Protein AF-A0A0Q4HJ92-F1 (afdb_monomer)

Mean predicted aligned error: 6.45 Å

Sequence (73 aa):
MKGANQAQYLAYNLFQDGAGTQRFGNSVTAQRLIGQTGLGATANSIPVYGSIVAGQSAPADVYSDTVPITVYY

pLDDT: mean 84.16, std 13.34, range [54.34, 97.12]

Solvent-accessible surface area (backbone atoms only — not comparable to full-atom values): 5138 Å² total; per-residue (Å²): 60,39,23,76,82,80,64,46,69,49,68,64,48,50,11,62,39,94,83,65,78,43,62,50,84,76,44,94,76,74,78,66,87,85,70,72,83,58,96,87,47,71,86,82,80,83,70,74,34,78,45,70,62,80,92,69,88,69,78,96,63,61,66,48,78,87,81,91,83,85,86,86,134

Foldseek 3Di:
DAFPPPRDDFDKFKAQDPVRPHGDPPDPPPDDQDADDDDPGDDGDRDIDMDTDPPDDDDDGDDDDDDDDDDDD

Structure (mmCIF, N/CA/C/O backbone):
data_AF-A0A0Q4HJ92-F1
#
_entry.id   AF-A0A0Q4HJ92-F1
#
loop_
_atom_site.group_PDB
_atom_site.id
_atom_site.type_symbol
_atom_site.label_atom_id
_atom_site.label_alt_id
_atom_site.label_comp_id
_atom_site.label_asym_id
_atom_site.label_entity_id
_atom_site.label_seq_id
_atom_site.pdbx_PDB_ins_code
_atom_site.Cartn_x
_atom_site.Cartn_y
_atom_site.Cartn_z
_atom_site.occupancy
_atom_site.B_iso_or_equiv
_atom_site.auth_seq_id
_atom_site.auth_comp_id
_atom_site.auth_asym_id
_atom_site.auth_atom_id
_atom_site.pdbx_PDB_model_num
ATOM 1 N N . MET A 1 1 ? -9.345 -1.026 4.052 1.00 95.75 1 MET A N 1
ATOM 2 C CA . MET A 1 1 ? -8.745 -1.839 5.130 1.00 95.75 1 MET A CA 1
ATOM 3 C C . MET A 1 1 ? -9.776 -2.085 6.215 1.00 95.75 1 MET A C 1
ATOM 5 O O . MET A 1 1 ? -10.619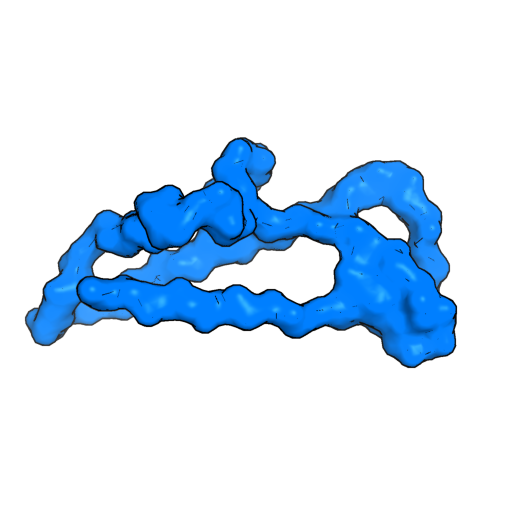 -1.219 6.432 1.00 95.75 1 MET A O 1
ATOM 9 N N . LYS A 1 2 ? -9.725 -3.241 6.876 1.00 96.44 2 LYS A N 1
ATOM 10 C CA . LYS A 1 2 ? -10.634 -3.631 7.961 1.00 96.44 2 LYS A CA 1
ATOM 11 C C . LYS A 1 2 ? -9.865 -3.713 9.284 1.00 96.44 2 LYS A C 1
ATOM 13 O O . LYS A 1 2 ? -8.757 -4.240 9.300 1.00 96.44 2 LYS A O 1
ATOM 18 N N . GLY A 1 3 ? -10.447 -3.184 10.358 1.00 96.75 3 GLY A N 1
ATOM 19 C CA . GLY A 1 3 ? -9.914 -3.266 11.719 1.00 96.75 3 GLY A CA 1
ATOM 20 C C . GLY A 1 3 ? -10.013 -4.686 12.280 1.00 96.75 3 GLY A C 1
ATOM 21 O O . GLY A 1 3 ? -11.028 -5.361 12.082 1.00 96.75 3 GLY A O 1
ATOM 22 N N . ALA A 1 4 ? -8.961 -5.145 12.956 1.00 96.62 4 ALA A N 1
ATOM 23 C CA . ALA A 1 4 ? -8.852 -6.508 13.469 1.00 96.62 4 ALA A CA 1
ATOM 24 C C . ALA A 1 4 ? -9.877 -6.835 14.567 1.00 96.62 4 ALA A C 1
ATOM 26 O O . ALA A 1 4 ? -10.401 -7.947 14.595 1.00 96.62 4 ALA A O 1
ATOM 27 N N . ASN A 1 5 ? -10.178 -5.878 15.448 1.00 95.19 5 ASN A N 1
ATOM 28 C CA . ASN A 1 5 ? -10.990 -6.112 16.643 1.00 95.19 5 ASN A CA 1
ATOM 29 C C . ASN A 1 5 ? -12.409 -5.569 16.493 1.00 95.19 5 ASN A C 1
ATOM 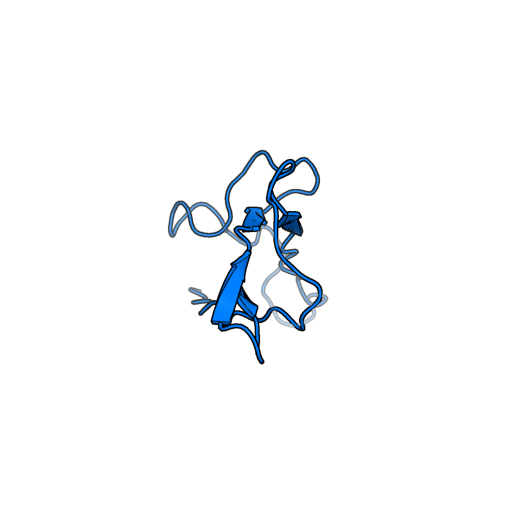31 O O . ASN A 1 5 ? -13.378 -6.240 16.837 1.00 95.19 5 ASN A O 1
ATOM 35 N N . GLN A 1 6 ? -12.541 -4.351 15.966 1.00 93.88 6 GLN A N 1
ATOM 36 C CA . GLN A 1 6 ? -13.831 -3.659 15.878 1.00 93.88 6 GLN A CA 1
ATOM 37 C C . GLN A 1 6 ? -14.510 -3.837 14.519 1.00 93.88 6 GLN A C 1
ATOM 39 O O . GLN A 1 6 ? -15.630 -3.373 14.323 1.00 93.88 6 GLN A O 1
ATOM 44 N N . ALA A 1 7 ? -13.835 -4.496 13.569 1.00 91.25 7 ALA A N 1
ATOM 45 C CA . ALA A 1 7 ? -14.329 -4.765 12.221 1.00 91.25 7 ALA A CA 1
ATOM 46 C C . ALA A 1 7 ? -14.789 -3.517 11.435 1.00 91.25 7 ALA A C 1
ATOM 48 O O . ALA A 1 7 ? -15.467 -3.659 10.415 1.00 91.25 7 ALA A O 1
ATOM 49 N N . GLN A 1 8 ? -14.400 -2.309 11.864 1.00 95.69 8 GLN A N 1
ATOM 50 C CA . GLN A 1 8 ? -14.641 -1.079 11.114 1.00 95.69 8 GLN A CA 1
ATOM 51 C C . GLN A 1 8 ? -13.745 -0.985 9.882 1.00 95.69 8 GLN A C 1
ATOM 53 O O . GLN A 1 8 ? -12.670 -1.581 9.818 1.00 95.69 8 GLN A O 1
ATOM 58 N N . TYR A 1 9 ? -14.193 -0.204 8.903 1.00 95.25 9 TYR A N 1
ATOM 59 C CA . TYR A 1 9 ? -13.463 0.021 7.666 1.00 95.25 9 TYR A CA 1
ATOM 60 C C . TYR A 1 9 ? -12.800 1.392 7.661 1.00 95.25 9 TYR A C 1
ATOM 62 O O . TYR A 1 9 ? -13.420 2.394 8.008 1.00 95.25 9 TYR A O 1
ATOM 70 N N . LEU A 1 10 ? -11.553 1.414 7.200 1.00 96.38 10 LEU A N 1
ATOM 71 C CA . LEU A 1 10 ? -10.816 2.620 6.859 1.00 96.38 10 LEU A CA 1
ATOM 72 C C . LEU A 1 10 ? -10.557 2.610 5.350 1.00 96.38 10 LEU A C 1
ATOM 74 O O . LEU A 1 10 ? -9.911 1.693 4.818 1.00 96.38 10 LEU A O 1
ATOM 78 N N . ALA A 1 11 ? -11.105 3.601 4.651 1.00 96.62 11 ALA A N 1
ATOM 79 C CA . ALA A 1 11 ? -10.917 3.775 3.222 1.00 96.62 11 ALA A CA 1
ATOM 80 C C . ALA A 1 11 ? -9.510 4.297 2.930 1.00 96.62 11 ALA A C 1
ATOM 82 O O . ALA A 1 11 ? -8.963 5.152 3.633 1.00 96.62 11 ALA A O 1
ATOM 83 N N . TYR A 1 12 ? -8.934 3.780 1.858 1.00 95.81 12 TYR A N 1
ATOM 84 C CA . TYR A 1 12 ? -7.599 4.117 1.405 1.00 95.81 12 TYR A CA 1
ATOM 85 C C . TYR A 1 12 ? -7.546 4.000 -0.110 1.00 95.81 12 TYR A C 1
ATOM 87 O O . TYR A 1 12 ? -8.411 3.394 -0.746 1.00 95.81 12 TYR A O 1
ATOM 95 N N . ASN A 1 13 ? -6.509 4.590 -0.676 1.00 94.94 13 ASN A N 1
ATOM 96 C CA . ASN A 1 13 ? -6.250 4.612 -2.096 1.00 94.94 13 ASN A CA 1
ATOM 97 C C . ASN A 1 13 ? -4.810 4.179 -2.351 1.00 94.94 13 ASN A C 1
ATOM 99 O O . ASN A 1 13 ? -3.928 4.433 -1.531 1.00 94.94 13 ASN A O 1
ATOM 103 N N . LEU A 1 14 ? -4.591 3.557 -3.506 1.00 94.00 14 LEU A N 1
ATOM 104 C CA . LEU A 1 14 ? -3.268 3.223 -4.014 1.00 94.00 14 LEU A CA 1
ATOM 105 C C . LEU A 1 14 ? -3.016 4.008 -5.302 1.00 94.00 14 LEU A C 1
ATOM 107 O O . LEU A 1 14 ? -3.921 4.151 -6.133 1.00 94.00 14 LEU A O 1
ATOM 111 N N . PHE A 1 15 ? -1.792 4.499 -5.463 1.00 92.00 15 PHE A N 1
ATOM 112 C CA . PHE A 1 15 ? -1.360 5.332 -6.580 1.00 92.00 15 PHE A CA 1
ATOM 113 C C . PHE A 1 15 ? -0.024 4.866 -7.159 1.00 92.00 15 PHE A C 1
ATOM 115 O O . PHE A 1 15 ? 0.756 4.179 -6.497 1.00 92.00 15 PHE A O 1
ATOM 122 N N . GLN A 1 16 ? 0.213 5.245 -8.412 1.00 88.00 16 GLN A N 1
ATOM 123 C CA . GLN A 1 16 ? 1.444 4.956 -9.156 1.00 88.00 16 GLN A CA 1
ATOM 124 C C . GLN A 1 16 ? 2.514 6.031 -8.931 1.00 88.00 16 GLN A C 1
ATOM 126 O O . GLN A 1 16 ? 3.699 5.784 -9.129 1.00 88.00 16 GLN A O 1
ATOM 131 N N . ASP A 1 17 ? 2.090 7.222 -8.512 1.00 89.06 17 ASP A N 1
ATOM 132 C CA . ASP A 1 17 ? 2.927 8.391 -8.287 1.00 89.06 17 ASP A CA 1
ATOM 133 C C . ASP A 1 17 ? 2.760 8.943 -6.867 1.00 89.06 17 ASP A C 1
ATOM 135 O O . ASP A 1 17 ? 1.702 8.829 -6.244 1.00 89.06 17 ASP A O 1
ATOM 139 N N . GLY A 1 18 ? 3.808 9.607 -6.379 1.00 91.50 18 GLY A N 1
ATOM 140 C CA . GLY A 1 18 ? 3.804 10.234 -5.058 1.00 91.50 18 GLY A CA 1
ATOM 141 C C . GLY A 1 18 ? 2.872 11.444 -4.930 1.00 91.50 18 GLY A C 1
ATOM 142 O O . GLY A 1 18 ? 2.572 11.838 -3.808 1.00 91.50 18 GLY A O 1
ATOM 143 N N . ALA A 1 19 ? 2.393 12.026 -6.038 1.00 94.19 19 ALA A N 1
ATOM 144 C CA . ALA A 1 19 ? 1.437 13.135 -6.004 1.00 94.19 19 ALA A CA 1
ATOM 145 C C . ALA A 1 19 ? -0.023 12.661 -5.870 1.00 94.19 19 ALA A C 1
ATOM 147 O O . ALA A 1 19 ? -0.919 13.486 -5.700 1.00 94.19 19 ALA A O 1
ATOM 148 N N . GLY A 1 20 ? -0.278 11.347 -5.913 1.00 92.25 20 GLY A N 1
ATOM 149 C CA . GLY A 1 20 ? -1.619 10.788 -5.762 1.00 92.25 20 GLY A CA 1
ATOM 150 C C . GLY A 1 20 ? -2.548 11.113 -6.934 1.00 92.25 20 GLY A C 1
ATOM 151 O O . GLY A 1 20 ? -3.754 11.266 -6.743 1.00 92.25 20 GLY A O 1
ATOM 152 N N . THR A 1 21 ? -2.001 11.256 -8.143 1.00 90.44 21 THR A N 1
ATOM 153 C CA . THR A 1 21 ? -2.769 11.673 -9.329 1.00 90.44 21 THR A CA 1
ATOM 154 C C . THR A 1 21 ? -3.206 10.496 -10.199 1.00 90.44 21 THR A C 1
ATOM 156 O O . THR A 1 21 ? -4.295 10.515 -10.773 1.00 90.44 21 THR A O 1
ATOM 159 N N . GLN A 1 22 ? -2.404 9.433 -10.260 1.00 88.69 22 GLN A N 1
ATOM 160 C CA . GLN A 1 22 ? -2.650 8.242 -11.065 1.00 88.69 22 GLN A CA 1
ATOM 161 C C . GLN A 1 22 ? -2.991 7.058 -10.170 1.00 88.69 22 GLN A C 1
ATOM 163 O O . GLN A 1 22 ? -2.160 6.552 -9.415 1.00 88.69 22 GLN A O 1
ATOM 168 N N . ARG A 1 23 ? -4.236 6.588 -10.255 1.00 89.94 23 ARG A N 1
ATOM 169 C CA . ARG A 1 23 ? -4.706 5.435 -9.478 1.00 89.94 23 ARG A CA 1
ATOM 170 C C . ARG A 1 23 ? -3.957 4.163 -9.869 1.00 89.94 23 ARG A C 1
ATOM 172 O O . ARG A 1 23 ? -3.810 3.857 -11.050 1.00 89.94 23 ARG A O 1
ATOM 179 N N . PHE A 1 24 ? -3.530 3.401 -8.870 1.00 87.94 24 PHE A N 1
ATOM 180 C CA . PHE A 1 24 ? -3.006 2.051 -9.055 1.00 87.94 24 PHE A CA 1
ATOM 181 C C . PHE A 1 24 ? -4.141 1.128 -9.527 1.00 87.94 24 PHE A C 1
ATOM 183 O O . PHE A 1 24 ? -5.240 1.183 -8.973 1.00 87.94 24 PHE A O 1
ATOM 190 N N . GLY A 1 25 ? -3.896 0.298 -10.546 1.00 78.69 25 GLY A N 1
ATOM 191 C CA . GLY A 1 25 ? -4.872 -0.689 -11.025 1.00 78.69 25 GLY A CA 1
ATOM 192 C C . GLY A 1 25 ? -6.121 -0.130 -11.725 1.00 78.69 25 GLY A C 1
ATOM 193 O O . GLY A 1 25 ? -7.092 -0.862 -11.888 1.00 78.69 25 GLY A O 1
ATOM 194 N N . ASN A 1 26 ? -6.134 1.142 -12.150 1.00 73.62 26 ASN A N 1
ATOM 195 C CA . ASN A 1 26 ? -7.261 1.717 -12.907 1.00 73.62 26 ASN A CA 1
ATOM 196 C C . ASN A 1 26 ? -7.338 1.244 -14.371 1.00 73.62 26 ASN A C 1
ATOM 198 O O . ASN A 1 26 ? -8.386 1.364 -14.999 1.00 73.62 26 ASN A O 1
ATOM 202 N N . SER A 1 27 ? -6.242 0.717 -14.916 1.00 68.31 27 SER A N 1
ATOM 203 C CA . SER A 1 27 ? -6.173 0.080 -16.227 1.00 68.31 27 SER A CA 1
ATOM 204 C C . SER A 1 27 ? -5.029 -0.928 -16.244 1.00 68.31 27 SER A C 1
ATOM 206 O O . SER A 1 27 ? -3.938 -0.645 -15.747 1.00 68.31 27 SER A O 1
ATOM 208 N N . VAL A 1 28 ? -5.2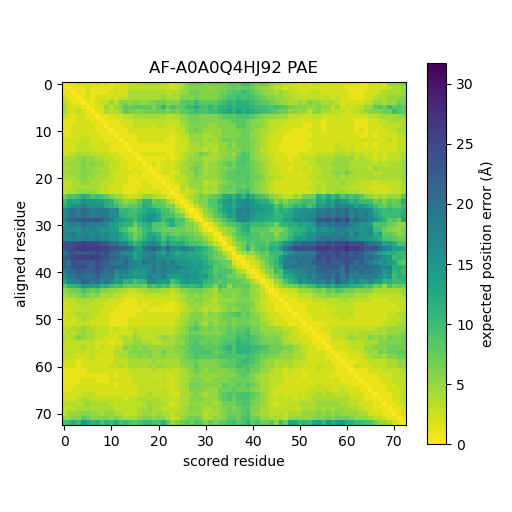64 -2.078 -16.878 1.00 60.22 28 VAL A N 1
ATOM 209 C CA . VAL A 1 28 ? -4.276 -3.158 -17.057 1.00 60.22 28 VAL A CA 1
ATOM 210 C C . VAL A 1 28 ? -3.025 -2.666 -17.803 1.00 60.22 28 VAL A C 1
ATOM 212 O O . VAL A 1 28 ? -1.939 -3.199 -17.613 1.00 60.22 28 VAL A O 1
ATOM 215 N N . THR A 1 29 ? -3.153 -1.616 -18.619 1.00 59.12 29 THR A N 1
ATOM 216 C CA . THR A 1 29 ? -2.059 -1.056 -19.427 1.00 59.12 29 THR A CA 1
ATOM 217 C C . THR A 1 29 ? -1.392 0.178 -18.818 1.00 59.12 29 THR A C 1
ATOM 219 O O . THR A 1 29 ? -0.377 0.629 -19.349 1.00 59.12 29 THR A O 1
ATOM 222 N N . ALA A 1 30 ? -1.929 0.741 -17.728 1.00 59.50 30 ALA A 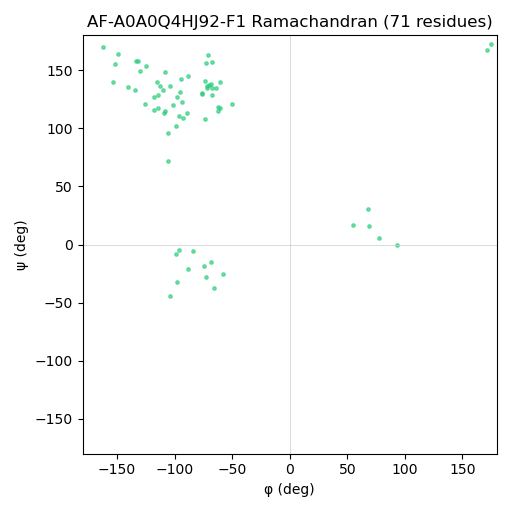N 1
ATOM 223 C CA . ALA A 1 30 ? -1.410 1.989 -17.162 1.00 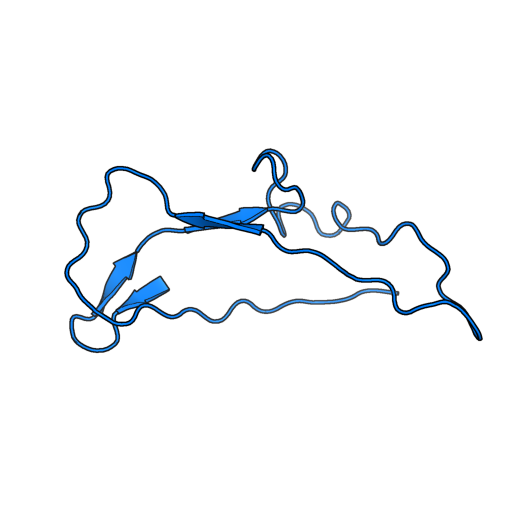59.50 30 ALA A CA 1
ATOM 224 C C . ALA A 1 30 ? -0.058 1.801 -16.458 1.00 59.50 30 ALA A C 1
ATOM 226 O O . ALA A 1 30 ? 0.755 2.718 -16.429 1.00 59.50 30 ALA A O 1
ATOM 227 N N . GLN A 1 31 ? 0.208 0.600 -15.944 1.00 66.00 31 GLN A N 1
ATOM 228 C CA . GLN A 1 31 ? 1.416 0.296 -15.180 1.00 66.00 31 GLN A CA 1
ATOM 229 C C . GLN A 1 31 ? 2.375 -0.529 -16.016 1.00 66.00 31 GLN A C 1
ATOM 231 O O . GLN A 1 31 ? 2.560 -1.724 -15.798 1.00 66.00 31 GLN A O 1
ATOM 236 N N . ARG A 1 32 ? 2.981 0.125 -17.005 1.00 64.75 32 ARG A N 1
ATOM 237 C CA . ARG A 1 32 ? 4.063 -0.479 -17.773 1.00 64.75 32 ARG A CA 1
ATOM 238 C C . ARG A 1 32 ? 5.394 -0.091 -17.155 1.00 64.75 32 ARG A C 1
ATOM 240 O O . ARG A 1 32 ? 5.709 1.091 -17.057 1.00 64.75 32 ARG A O 1
ATOM 247 N N . LEU A 1 33 ? 6.181 -1.090 -16.774 1.00 64.44 33 LEU A N 1
ATOM 248 C CA . LEU A 1 33 ? 7.572 -0.871 -16.405 1.00 64.44 33 LEU A CA 1
ATOM 249 C C . LEU A 1 33 ? 8.318 -0.328 -17.624 1.00 64.44 33 LEU A C 1
ATOM 251 O O . LEU A 1 33 ? 8.438 -1.010 -18.640 1.00 64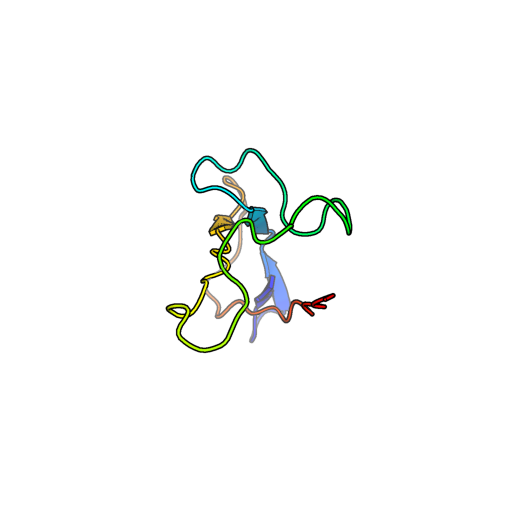.44 33 LEU A O 1
ATOM 255 N N . ILE A 1 34 ? 8.785 0.913 -17.531 1.00 60.00 34 ILE A N 1
ATOM 256 C CA . ILE A 1 34 ? 9.656 1.513 -18.538 1.00 60.00 34 ILE A CA 1
ATOM 257 C C . ILE A 1 34 ? 11.077 1.379 -17.994 1.00 60.00 34 ILE A C 1
ATOM 259 O O . ILE A 1 34 ? 11.462 2.092 -17.073 1.00 60.00 34 ILE A O 1
ATOM 263 N N . GLY A 1 35 ? 11.832 0.408 -18.500 1.00 60.12 35 GLY A N 1
ATOM 264 C CA . GLY A 1 35 ? 13.158 0.083 -17.980 1.00 60.12 35 GLY A CA 1
ATOM 265 C C . GLY A 1 35 ? 13.758 -1.144 -18.653 1.00 60.12 35 GLY A C 1
ATOM 266 O O . GLY A 1 35 ? 13.107 -1.814 -19.453 1.00 60.12 35 GLY A O 1
ATOM 267 N N . GLN A 1 36 ? 15.022 -1.430 -18.347 1.00 54.34 36 GLN A N 1
ATOM 268 C CA . GLN A 1 36 ? 15.734 -2.578 -18.901 1.00 54.34 36 GLN A CA 1
ATOM 269 C C . GLN A 1 36 ? 15.210 -3.849 -18.229 1.00 54.34 36 GLN A C 1
ATOM 271 O O . GLN A 1 36 ? 15.466 -4.097 -17.055 1.00 54.34 36 GLN A O 1
ATOM 276 N N . THR A 1 37 ? 14.446 -4.655 -18.951 1.00 66.00 37 THR A N 1
ATOM 277 C CA . THR A 1 37 ? 14.174 -6.045 -18.579 1.00 66.00 37 THR A CA 1
ATOM 278 C C . THR A 1 37 ? 15.173 -6.913 -19.342 1.00 66.00 37 THR A C 1
ATOM 280 O O . THR A 1 37 ? 15.115 -6.967 -20.568 1.00 66.00 37 THR A O 1
ATOM 283 N N . GLY A 1 38 ? 16.140 -7.534 -18.661 1.00 60.38 38 GLY A N 1
ATOM 284 C CA . GLY A 1 38 ? 17.181 -8.323 -19.332 1.00 60.38 38 GLY A CA 1
ATOM 285 C C . GLY A 1 38 ? 18.313 -8.780 -18.411 1.00 60.38 38 GLY A C 1
ATOM 286 O O . GLY A 1 38 ? 18.434 -8.320 -17.276 1.00 60.38 38 GLY A O 1
ATOM 287 N N . LEU A 1 39 ? 19.143 -9.705 -18.903 1.00 58.53 39 LEU A N 1
ATOM 288 C CA . LEU A 1 39 ? 20.296 -10.236 -18.172 1.00 58.53 39 LEU A CA 1
ATOM 289 C C . LEU A 1 39 ? 21.292 -9.097 -17.874 1.00 58.53 39 LEU A C 1
ATOM 291 O O . LEU A 1 39 ? 21.807 -8.474 -18.798 1.00 58.53 39 LEU A O 1
ATOM 295 N N . GLY A 1 40 ? 21.542 -8.818 -16.592 1.00 66.25 40 GLY A N 1
ATOM 296 C CA . GLY A 1 40 ? 22.420 -7.725 -16.146 1.00 66.25 40 GLY A CA 1
ATOM 297 C C . GLY A 1 40 ? 21.718 -6.395 -15.845 1.00 66.25 40 GLY A C 1
ATOM 298 O O . GLY A 1 40 ? 22.386 -5.455 -15.421 1.00 66.25 40 GLY A O 1
ATOM 299 N N . ALA A 1 41 ? 20.394 -6.303 -16.012 1.00 67.00 41 ALA A N 1
ATOM 300 C CA . ALA A 1 41 ? 19.642 -5.132 -15.572 1.00 67.00 41 ALA A CA 1
ATOM 301 C C . ALA A 1 41 ? 19.549 -5.082 -14.036 1.00 67.00 41 ALA A C 1
ATOM 303 O O . ALA A 1 41 ? 19.262 -6.090 -13.385 1.00 67.00 41 ALA A O 1
ATOM 304 N N . THR A 1 42 ? 19.757 -3.904 -13.443 1.00 65.94 42 THR A N 1
ATOM 305 C CA . THR A 1 42 ? 19.417 -3.666 -12.033 1.00 65.94 42 THR A CA 1
ATOM 306 C C . THR A 1 42 ? 17.920 -3.864 -11.822 1.00 65.94 42 THR A C 1
ATOM 308 O O . THR A 1 42 ? 17.123 -3.465 -12.669 1.00 65.94 42 THR A O 1
ATOM 311 N N . ALA A 1 43 ? 17.540 -4.484 -10.700 1.00 65.88 43 ALA A N 1
ATOM 312 C CA . ALA A 1 43 ? 16.147 -4.781 -10.383 1.00 65.88 43 ALA A CA 1
ATOM 313 C C . ALA A 1 43 ? 15.266 -3.534 -10.553 1.00 65.88 43 ALA A C 1
ATOM 315 O O . ALA A 1 43 ? 15.483 -2.513 -9.899 1.00 65.88 43 ALA A O 1
ATOM 316 N N . ASN A 1 44 ? 14.269 -3.626 -11.431 1.00 71.56 44 ASN A N 1
ATOM 317 C CA . ASN A 1 44 ? 13.285 -2.568 -11.596 1.00 71.56 44 ASN A CA 1
ATOM 318 C C . ASN A 1 44 ? 12.304 -2.623 -10.416 1.00 71.56 44 ASN A C 1
ATOM 320 O O . ASN A 1 44 ? 11.756 -3.684 -10.112 1.00 71.56 44 ASN A O 1
ATOM 324 N N . SER A 1 45 ? 12.075 -1.492 -9.752 1.00 77.12 45 SER A N 1
ATOM 325 C CA . SER A 1 45 ? 11.068 -1.367 -8.698 1.00 77.12 45 SER A CA 1
ATOM 326 C C . SER A 1 45 ? 9.745 -0.843 -9.267 1.00 77.12 45 SER A C 1
ATOM 328 O O . SER A 1 45 ? 9.728 0.013 -10.150 1.00 77.12 45 SER A O 1
ATOM 330 N N . ILE A 1 46 ? 8.624 -1.355 -8.746 1.00 81.25 46 ILE A N 1
ATOM 331 C CA . ILE A 1 46 ? 7.281 -0.799 -8.974 1.00 81.25 46 ILE A CA 1
ATOM 332 C C . ILE A 1 46 ? 6.866 -0.097 -7.682 1.00 81.25 46 ILE A C 1
ATOM 334 O O . ILE A 1 46 ? 6.418 -0.776 -6.753 1.00 81.25 46 ILE A O 1
ATOM 338 N N . PRO A 1 47 ? 7.049 1.229 -7.557 1.00 86.19 47 PRO A N 1
ATOM 339 C CA . PRO A 1 47 ? 6.589 1.934 -6.374 1.00 86.19 47 PRO A CA 1
ATOM 340 C C . PRO A 1 47 ? 5.055 1.953 -6.333 1.00 86.19 47 PRO A C 1
ATOM 342 O O . PRO A 1 47 ? 4.388 2.173 -7.344 1.00 86.19 47 PRO A O 1
ATOM 345 N N . VAL A 1 48 ? 4.498 1.726 -5.143 1.00 89.81 48 VAL A N 1
ATOM 346 C CA . VAL A 1 48 ? 3.060 1.828 -4.870 1.00 89.81 48 VAL A CA 1
ATOM 347 C C . VAL A 1 48 ? 2.874 2.782 -3.707 1.00 89.81 48 VAL A C 1
ATOM 349 O O . VAL A 1 48 ? 3.392 2.550 -2.615 1.00 89.81 48 VAL A O 1
ATOM 352 N N . TYR A 1 49 ? 2.135 3.859 -3.940 1.00 93.88 49 TYR A N 1
ATOM 353 C CA . TYR A 1 49 ? 1.924 4.908 -2.952 1.00 93.88 49 TYR A CA 1
ATOM 354 C C . TYR A 1 49 ? 0.548 4.750 -2.313 1.00 93.88 49 TYR A C 1
ATOM 356 O O . TYR A 1 49 ? -0.473 4.785 -2.999 1.00 93.88 49 TYR A O 1
ATOM 364 N N . GLY A 1 50 ? 0.518 4.562 -0.995 1.00 94.50 50 GLY A N 1
ATOM 365 C CA . GLY A 1 50 ? -0.717 4.511 -0.218 1.00 94.50 50 GLY A CA 1
ATOM 366 C C . GLY A 1 50 ? -1.156 5.895 0.258 1.00 94.50 50 GLY A C 1
ATOM 367 O O . GLY A 1 50 ? -0.328 6.727 0.620 1.00 94.50 50 GLY A O 1
ATOM 368 N N . SER A 1 51 ? -2.465 6.130 0.304 1.00 95.94 51 SER A N 1
ATOM 369 C CA . SER A 1 51 ? -3.055 7.337 0.890 1.00 95.94 51 SER A CA 1
ATOM 370 C C . SER A 1 51 ? -4.320 6.992 1.665 1.00 95.94 51 SER A C 1
ATOM 372 O O . SER A 1 51 ? -5.163 6.233 1.183 1.00 95.94 51 SER A O 1
ATOM 374 N N . ILE A 1 52 ? -4.466 7.569 2.855 1.00 95.31 52 ILE A N 1
ATOM 375 C CA . ILE A 1 52 ? -5.682 7.475 3.662 1.00 95.31 52 ILE A CA 1
ATOM 376 C C . ILE A 1 52 ? -6.544 8.704 3.382 1.00 95.31 52 ILE A C 1
ATOM 378 O O . ILE A 1 52 ? -6.056 9.833 3.419 1.00 95.31 52 ILE A O 1
ATOM 382 N N . VAL A 1 53 ? -7.834 8.492 3.110 1.00 93.38 53 VAL A N 1
ATOM 383 C CA . VAL A 1 53 ? -8.769 9.602 2.877 1.00 93.38 53 VAL A CA 1
ATOM 384 C C . VAL A 1 53 ? -8.966 10.377 4.183 1.00 93.38 53 VAL A C 1
ATOM 386 O O . VAL A 1 53 ? -9.259 9.783 5.222 1.00 93.38 53 VAL A O 1
ATOM 389 N N . ALA A 1 54 ? -8.793 11.698 4.132 1.00 93.75 54 ALA A N 1
ATOM 390 C CA . ALA A 1 54 ? -8.962 12.573 5.289 1.00 93.75 54 ALA A CA 1
ATOM 391 C C . ALA A 1 54 ? -10.430 12.648 5.750 1.00 93.75 54 ALA A C 1
ATOM 393 O O . ALA A 1 54 ? -11.353 12.401 4.976 1.00 93.75 54 ALA A O 1
ATOM 394 N N . GLY A 1 55 ? -10.649 13.011 7.019 1.00 94.50 55 GLY A N 1
ATOM 395 C CA . GLY A 1 55 ? -11.992 13.209 7.584 1.00 94.50 55 GLY A CA 1
ATOM 396 C C . GLY A 1 55 ? -12.750 11.923 7.934 1.00 94.50 55 GLY A C 1
ATOM 397 O O . GLY A 1 55 ? -13.907 11.991 8.340 1.00 94.50 55 GLY A O 1
ATOM 398 N N . GLN A 1 56 ? -12.118 10.755 7.810 1.00 94.69 56 GLN A N 1
ATOM 399 C CA . GLN A 1 56 ? -12.700 9.497 8.269 1.00 94.69 56 GLN A CA 1
ATOM 400 C C . GLN A 1 56 ? -12.616 9.390 9.793 1.00 94.69 56 GLN A C 1
ATOM 402 O O . GLN A 1 56 ? -11.547 9.563 10.376 1.00 94.69 56 GLN A O 1
ATOM 407 N N . SER A 1 57 ? -13.738 9.061 10.432 1.00 93.38 57 SER A N 1
ATOM 408 C CA . SER A 1 57 ? -13.759 8.66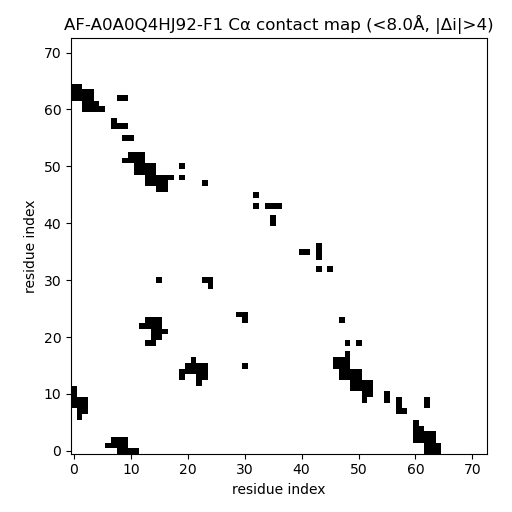7 11.838 1.00 93.38 57 SER A CA 1
ATOM 409 C C . SER A 1 57 ? -13.642 7.148 11.920 1.00 93.38 57 SER A C 1
ATOM 411 O O . SER A 1 57 ? -14.559 6.424 11.531 1.00 93.38 57 SER A O 1
ATOM 413 N N . ALA A 1 58 ? -12.489 6.674 12.380 1.00 91.69 58 ALA A N 1
ATOM 414 C CA . ALA A 1 58 ? -12.219 5.267 12.617 1.00 91.69 58 ALA A CA 1
ATOM 415 C C . ALA A 1 58 ? -11.530 5.135 13.987 1.00 91.69 58 ALA A C 1
ATOM 417 O O . ALA A 1 58 ? -10.620 5.913 14.286 1.00 91.69 58 ALA A O 1
ATOM 418 N N . PRO A 1 59 ? -11.965 4.211 14.853 1.00 94.56 59 PRO A N 1
ATOM 419 C CA . PRO A 1 59 ? -11.410 4.041 16.181 1.00 94.56 59 PRO A CA 1
ATOM 420 C C . PRO A 1 59 ? -10.008 3.441 16.097 1.00 94.56 59 PRO A C 1
ATOM 422 O O . PRO A 1 59 ? -9.624 2.855 15.079 1.00 94.56 59 PRO A O 1
ATOM 425 N N . ALA A 1 60 ? -9.254 3.558 17.190 1.00 95.12 60 ALA A N 1
ATOM 426 C CA . ALA A 1 60 ? -7.946 2.931 17.300 1.00 95.12 60 ALA A CA 1
ATOM 427 C C . ALA A 1 60 ? -8.078 1.405 17.158 1.00 95.12 60 ALA A C 1
ATOM 429 O O . ALA A 1 60 ? -8.761 0.750 17.945 1.00 95.12 60 ALA A O 1
ATOM 430 N N . ASP A 1 61 ? -7.446 0.860 16.123 1.00 96.75 61 ASP A N 1
ATOM 431 C CA . ASP A 1 61 ? -7.381 -0.566 15.817 1.00 96.75 61 ASP A CA 1
ATOM 432 C C . ASP A 1 61 ? -6.221 -0.806 14.833 1.00 96.75 61 ASP A C 1
ATOM 434 O O . ASP A 1 61 ? -5.661 0.140 14.270 1.00 96.75 61 ASP A O 1
ATOM 438 N N . VAL A 1 62 ? -5.870 -2.069 14.596 1.00 97.00 62 VAL A N 1
ATOM 439 C CA . VAL A 1 62 ? -4.949 -2.462 13.524 1.00 97.00 62 VAL A CA 1
ATOM 440 C C . VAL A 1 62 ? -5.761 -2.717 12.259 1.00 97.00 62 VAL A C 1
ATOM 442 O O . VAL A 1 62 ? -6.546 -3.663 12.204 1.00 97.00 62 VAL A O 1
ATOM 445 N N . TYR A 1 63 ? -5.575 -1.874 11.243 1.00 97.12 63 TYR A N 1
ATOM 446 C CA . TYR A 1 63 ? -6.273 -1.979 9.962 1.00 97.12 63 TYR A CA 1
ATOM 447 C C . TYR A 1 63 ? -5.397 -2.679 8.925 1.00 97.12 63 TYR A C 1
ATOM 449 O O . TYR A 1 63 ? -4.275 -2.247 8.668 1.00 97.12 63 TYR A O 1
ATOM 457 N N . SER A 1 64 ? -5.921 -3.727 8.290 1.00 96.75 64 SER A N 1
ATOM 458 C CA . SER A 1 64 ? -5.226 -4.456 7.224 1.00 96.75 64 SER A CA 1
ATOM 459 C C . SER A 1 64 ? -6.119 -4.685 6.003 1.00 96.75 64 SER A C 1
ATOM 461 O O . SER A 1 64 ? -7.349 -4.587 6.064 1.00 96.75 64 SER A O 1
ATOM 463 N N . ASP A 1 65 ? -5.491 -4.913 4.853 1.00 95.94 65 ASP A N 1
ATOM 464 C CA . ASP A 1 65 ? -6.144 -5.319 3.609 1.00 95.94 65 ASP A CA 1
ATOM 465 C C . ASP A 1 65 ? -5.164 -6.132 2.756 1.00 95.94 65 ASP A C 1
ATOM 467 O O . ASP A 1 65 ? -3.951 -5.986 2.905 1.00 95.94 65 ASP A O 1
ATOM 471 N N . THR A 1 66 ? -5.680 -6.983 1.873 1.00 94.06 66 THR A N 1
ATOM 472 C CA . THR A 1 66 ? -4.880 -7.787 0.940 1.00 94.06 66 THR A CA 1
ATOM 473 C C . THR A 1 66 ? -5.233 -7.397 -0.485 1.00 94.06 66 THR A C 1
ATOM 475 O O . THR A 1 66 ? -6.355 -7.620 -0.933 1.00 94.06 66 THR A O 1
ATOM 478 N N . VAL A 1 67 ? -4.264 -6.837 -1.211 1.00 90.19 67 VAL A N 1
ATOM 479 C CA . VAL A 1 67 ? -4.457 -6.380 -2.592 1.00 90.19 67 VAL A CA 1
ATOM 480 C C . VAL A 1 67 ? -3.716 -7.317 -3.549 1.00 90.19 67 VAL A C 1
ATOM 482 O O . VAL A 1 67 ? -2.487 -7.373 -3.495 1.00 90.19 67 VAL A O 1
ATOM 485 N N . PRO A 1 68 ? -4.419 -8.064 -4.421 1.00 87.00 68 PRO A N 1
ATOM 486 C CA . PRO A 1 68 ? -3.772 -8.924 -5.405 1.00 87.00 68 PRO A CA 1
ATOM 487 C C . PRO A 1 68 ? -3.112 -8.088 -6.510 1.00 87.00 68 PRO A C 1
ATOM 489 O O . PRO A 1 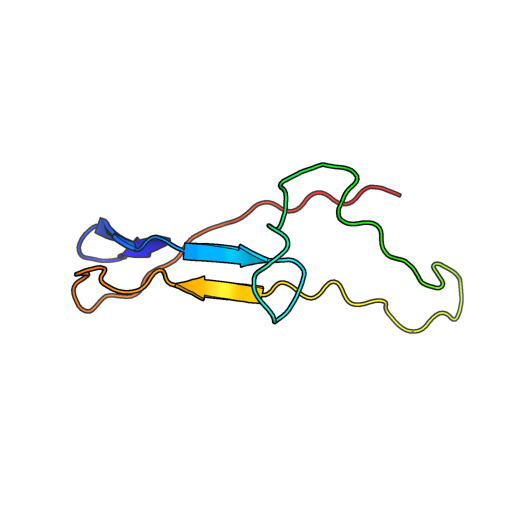68 ? -3.718 -7.164 -7.052 1.00 87.00 68 PRO A O 1
ATOM 492 N N . ILE A 1 69 ? -1.877 -8.442 -6.875 1.00 84.12 69 ILE A N 1
ATOM 493 C CA . ILE A 1 69 ? -1.116 -7.803 -7.957 1.00 84.12 69 ILE A CA 1
ATOM 494 C C . ILE A 1 69 ? -0.843 -8.849 -9.035 1.00 84.12 69 ILE A C 1
ATOM 496 O O . ILE A 1 69 ? -0.321 -9.923 -8.746 1.00 84.12 69 ILE A O 1
ATOM 500 N N . THR A 1 70 ? -1.195 -8.532 -10.281 1.00 81.44 70 THR A N 1
ATOM 501 C CA . THR A 1 70 ? -0.907 -9.373 -11.452 1.00 81.44 70 THR A CA 1
ATOM 502 C C . THR A 1 70 ? 0.143 -8.686 -12.313 1.00 81.44 70 THR A C 1
ATOM 504 O O . THR A 1 70 ? 0.020 -7.495 -12.591 1.00 81.44 70 THR A O 1
ATOM 507 N N . VAL A 1 71 ? 1.165 -9.431 -12.733 1.00 78.50 71 VAL A N 1
ATOM 508 C CA . VAL A 1 71 ? 2.256 -8.932 -13.579 1.00 78.50 71 VAL A CA 1
ATOM 509 C C . VAL A 1 71 ? 2.190 -9.636 -14.931 1.00 78.50 71 VAL A C 1
ATOM 511 O O . VAL A 1 71 ? 2.131 -10.863 -14.983 1.00 78.50 71 VAL A O 1
ATOM 514 N N . TYR A 1 72 ? 2.208 -8.852 -16.008 1.00 75.81 72 TYR A N 1
ATOM 515 C CA . TYR A 1 72 ? 2.274 -9.325 -17.393 1.00 75.81 72 TYR A CA 1
ATOM 516 C C . TYR A 1 72 ? 3.665 -9.0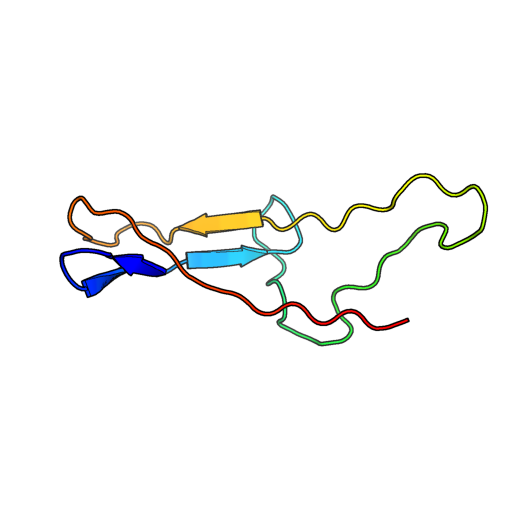20 -17.972 1.00 75.81 72 TYR A C 1
ATOM 518 O O . TYR A 1 72 ? 4.279 -8.029 -17.570 1.00 75.81 72 TYR A O 1
ATOM 526 N N . TYR A 1 73 ? 4.148 -9.861 -18.891 1.00 74.94 73 TYR A N 1
ATOM 527 C CA . TYR A 1 73 ? 5.438 -9.720 -19.581 1.00 74.94 73 TYR A CA 1
ATOM 528 C C . TYR A 1 73 ? 5.258 -9.586 -21.094 1.00 74.94 73 TYR A C 1
ATOM 530 O O . TYR A 1 73 ? 4.247 -10.111 -21.615 1.00 74.94 73 TYR A O 1
#

Radius of gyration: 15.96 Å; Cα contacts (8 Å, |Δi|>4): 90; chains: 1; bounding box: 37×23×37 Å

Secondary structure (DSSP, 8-state):
-EETTT--B--EEEESSTTS-SBTTS-TTT----S--STTPPPPP---EEEEPTT----S--EE---------